Protein AF-A0A699JVH4-F1 (afdb_monomer)

Mean predicted aligned error: 3.65 Å

InterPro domains:
  IPR008584 CXXC motif containing zinc binding protein, eukaryotic [PF05907] (1-90)
  IPR008584 CXXC motif containing zinc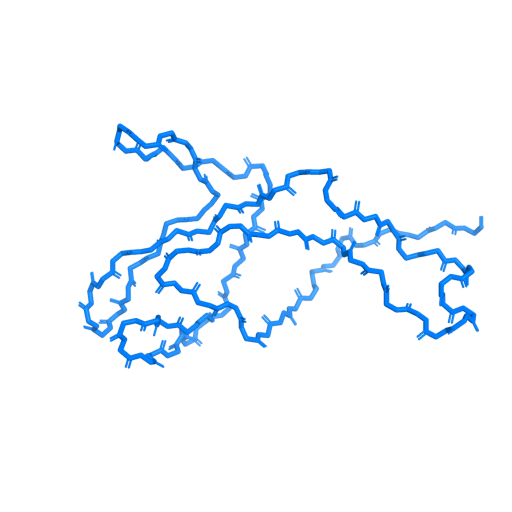 binding protein, eukaryotic [PTHR12857] (1-90)

Organism: Tanacetum cinerariifolium (NCBI:txid118510)

Foldseek 3Di:
DAFPVPRDDDPDDDDWDQPAWDQDVVPGIAGDWDADPPPRDIWGKHWDPPPFDDDDPVCVVVVHDTRHTDIDIGRDDDDDDDDDDDDDDDD

Sequence (91 aa):
LKCESCGELTDKETCVSLNEKVDLPKRGVTNLVQKCKFCKREGTVTMIPNRGFPLTRGYSDAGKFAPLMAFDCRGFEPLEYAFSSDWEAQA

Solvent-accessible surface area (backbone atoms only — not comparable to full-atom values): 5990 Å² total; per-residue (Å²): 76,30,30,72,85,78,64,52,65,54,94,60,91,81,87,79,49,87,87,43,76,40,84,39,91,97,70,55,72,32,33,40,81,48,65,41,88,81,86,59,52,69,25,40,41,28,69,46,82,91,62,37,49,82,81,44,69,75,34,57,79,65,74,47,88,58,58,64,70,42,70,56,60,40,57,42,44,79,82,77,87,82,83,75,93,83,79,84,88,84,134

Structure (mmCIF, N/CA/C/O backbone):
data_AF-A0A699JVH4-F1
#
_entry.id   AF-A0A699JVH4-F1
#
loop_
_atom_site.group_PDB
_atom_site.id
_atom_site.type_symbol
_atom_site.label_ato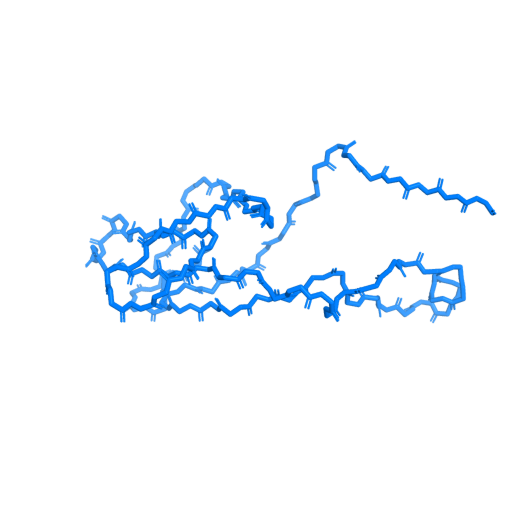m_id
_atom_site.label_alt_id
_atom_site.label_comp_id
_atom_site.label_asym_id
_atom_site.label_entity_id
_atom_site.label_seq_id
_atom_site.pdbx_PDB_ins_code
_atom_site.Cartn_x
_atom_site.Cartn_y
_atom_site.Cartn_z
_atom_site.occupancy
_atom_site.B_iso_or_equiv
_atom_site.auth_seq_id
_atom_site.auth_comp_id
_atom_site.auth_asym_id
_atom_site.auth_atom_id
_atom_site.pdbx_PDB_model_num
ATOM 1 N N . LEU A 1 1 ? -8.450 0.086 -0.812 1.00 94.81 1 LEU A N 1
ATOM 2 C CA . LEU A 1 1 ? -8.237 -0.905 0.273 1.00 94.81 1 LEU A CA 1
ATOM 3 C C . LEU A 1 1 ? -9.561 -1.595 0.562 1.00 94.81 1 LEU A C 1
ATOM 5 O O . LEU A 1 1 ? -10.580 -0.915 0.607 1.00 94.81 1 LEU A O 1
ATOM 9 N N . LYS A 1 2 ? -9.560 -2.912 0.763 1.00 97.31 2 LYS A N 1
ATOM 10 C CA . LYS A 1 2 ? -10.746 -3.704 1.111 1.00 97.31 2 LYS A CA 1
ATOM 11 C C . LYS A 1 2 ? -10.698 -4.084 2.580 1.00 97.31 2 LYS A C 1
ATOM 13 O O . LYS A 1 2 ? -9.702 -4.642 3.023 1.00 97.31 2 LYS A O 1
ATOM 18 N N . CYS A 1 3 ? -11.751 -3.806 3.338 1.00 98.06 3 CYS A N 1
ATOM 19 C CA . CYS A 1 3 ? -11.846 -4.256 4.721 1.00 98.06 3 CYS A CA 1
ATOM 20 C C . CYS A 1 3 ? -11.991 -5.781 4.762 1.00 98.06 3 CYS A C 1
ATOM 22 O O . CYS A 1 3 ? -12.983 -6.324 4.281 1.00 98.06 3 CYS A O 1
ATOM 24 N N . GLU A 1 4 ? -11.051 -6.472 5.402 1.00 98.00 4 GLU A N 1
ATOM 25 C CA . GLU A 1 4 ? -11.071 -7.940 5.503 1.00 98.00 4 GLU A CA 1
ATOM 26 C C . GLU A 1 4 ? -12.242 -8.452 6.355 1.00 98.00 4 GLU A C 1
ATOM 28 O O . GLU A 1 4 ? -12.649 -9.602 6.243 1.00 98.00 4 GLU A O 1
ATOM 33 N N . SER A 1 5 ? -12.813 -7.593 7.206 1.00 97.75 5 SER A N 1
ATOM 34 C CA . SER A 1 5 ? -13.902 -7.976 8.106 1.00 97.75 5 SER A CA 1
ATOM 35 C C . SER A 1 5 ? -15.295 -7.906 7.492 1.00 97.75 5 SER A C 1
ATOM 37 O O . SER A 1 5 ? -16.178 -8.606 7.979 1.00 97.75 5 SER A O 1
ATOM 39 N N . CYS A 1 6 ? -15.541 -7.008 6.539 1.00 98.00 6 CYS A N 1
ATOM 40 C CA . CYS A 1 6 ? -16.885 -6.788 5.990 1.00 98.00 6 CYS A CA 1
ATOM 41 C C . CYS A 1 6 ? -16.911 -6.611 4.468 1.00 98.00 6 CYS A C 1
ATOM 43 O O . CYS A 1 6 ? -17.981 -6.403 3.913 1.00 98.00 6 CYS A O 1
ATOM 45 N N . GLY A 1 7 ? -15.755 -6.658 3.800 1.00 97.44 7 GLY A N 1
ATOM 46 C CA . GLY A 1 7 ? -15.635 -6.529 2.347 1.00 97.44 7 GLY A CA 1
ATOM 47 C C . GLY A 1 7 ? -15.700 -5.099 1.806 1.00 97.44 7 GLY A C 1
ATOM 48 O O . GLY A 1 7 ?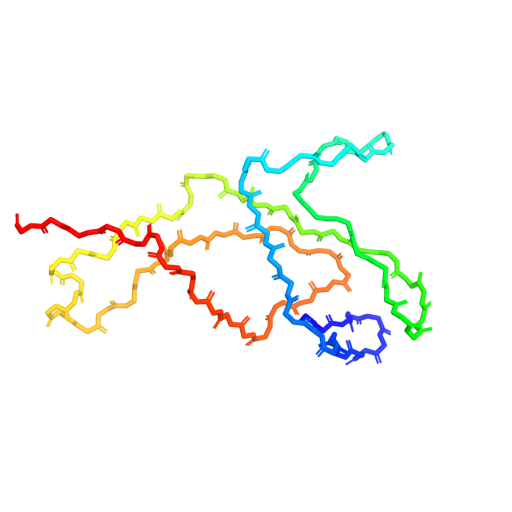 -15.487 -4.910 0.616 1.00 97.44 7 GLY A O 1
ATOM 49 N N . GLU A 1 8 ? -15.948 -4.097 2.654 1.00 97.75 8 GLU A N 1
ATOM 50 C CA . GLU A 1 8 ? -16.117 -2.706 2.214 1.00 97.75 8 GLU A CA 1
ATOM 51 C C . GLU A 1 8 ? -14.847 -2.160 1.550 1.00 97.75 8 GLU A C 1
ATOM 53 O O . GLU A 1 8 ? -13.752 -2.269 2.117 1.00 97.75 8 GLU A O 1
ATOM 58 N N . LEU A 1 9 ? -14.998 -1.534 0.382 1.00 96.19 9 LEU A N 1
ATOM 59 C CA . LEU A 1 9 ? -13.915 -0.856 -0.328 1.00 96.19 9 LEU A CA 1
ATOM 60 C C . LEU A 1 9 ? -13.823 0.607 0.111 1.00 96.19 9 LEU A C 1
ATOM 62 O O . LEU A 1 9 ? -14.836 1.271 0.298 1.00 96.19 9 LEU A O 1
ATOM 66 N N . THR A 1 10 ? -12.611 1.139 0.276 1.00 91.88 10 THR A N 1
ATOM 67 C CA . THR A 1 10 ? -12.460 2.583 0.485 1.00 91.88 10 THR A CA 1
ATOM 68 C C . THR A 1 10 ? -12.838 3.383 -0.758 1.00 91.88 10 THR A C 1
ATOM 70 O O . THR A 1 10 ? -12.273 3.160 -1.821 1.00 91.88 10 THR A O 1
ATOM 73 N N . ASP A 1 11 ? -13.700 4.391 -0.579 1.00 88.88 11 ASP A N 1
ATOM 74 C CA . ASP A 1 11 ? -14.142 5.300 -1.656 1.00 88.88 11 ASP A CA 1
ATOM 75 C C . ASP A 1 11 ? -13.023 6.156 -2.265 1.00 88.88 11 ASP A C 1
ATOM 77 O O . ASP A 1 11 ? -13.160 6.669 -3.370 1.00 88.88 11 ASP A O 1
ATOM 81 N N . LYS A 1 12 ? -11.960 6.415 -1.494 1.00 90.19 12 LYS A N 1
ATOM 82 C CA . LYS A 1 12 ? -10.862 7.307 -1.877 1.00 90.19 12 LYS A CA 1
ATOM 83 C C . LYS A 1 12 ? -9.545 6.553 -1.892 1.00 90.19 12 LYS A C 1
ATOM 85 O O . LYS A 1 12 ? -9.323 5.653 -1.075 1.00 90.19 12 LYS A O 1
ATOM 90 N N . GLU A 1 13 ? -8.658 7.004 -2.770 1.00 90.62 13 GLU A N 1
ATOM 91 C CA . GLU A 1 13 ? -7.258 6.608 -2.756 1.00 90.62 13 GLU A CA 1
ATOM 92 C C . GLU A 1 13 ? -6.648 6.863 -1.377 1.00 90.62 13 GLU A C 1
ATOM 94 O O . GLU A 1 13 ? -6.981 7.822 -0.675 1.00 90.62 13 GLU A O 1
ATOM 99 N N . THR A 1 14 ? -5.785 5.946 -0.962 1.00 92.38 14 THR A N 1
ATOM 100 C CA . THR A 1 14 ? -5.097 6.002 0.323 1.00 92.38 14 THR A CA 1
ATOM 101 C C . THR A 1 14 ? -3.608 5.974 0.037 1.00 92.38 14 THR A C 1
ATOM 103 O O . THR A 1 14 ? -3.110 4.999 -0.521 1.00 92.38 14 THR A O 1
ATOM 106 N N . CYS A 1 15 ? -2.919 7.055 0.389 1.00 92.06 15 CYS A N 1
ATOM 107 C CA . CYS A 1 15 ? -1.472 7.149 0.268 1.00 92.06 15 CYS A CA 1
ATOM 108 C C . CYS A 1 15 ? -0.818 6.634 1.555 1.00 92.06 15 CYS A C 1
ATOM 110 O O . CYS A 1 15 ? -1.347 6.847 2.645 1.00 92.06 15 CYS A O 1
ATOM 112 N N . VAL A 1 16 ? 0.318 5.954 1.420 1.00 92.00 16 VAL A N 1
ATOM 113 C CA . VAL A 1 16 ? 1.151 5.510 2.539 1.00 92.00 16 VAL A CA 1
ATOM 114 C C . VAL A 1 16 ? 2.607 5.812 2.206 1.00 92.00 16 VAL A C 1
ATOM 116 O O . VAL A 1 16 ? 3.053 5.572 1.083 1.00 92.00 16 VAL A O 1
ATOM 119 N N . SER A 1 17 ? 3.345 6.355 3.172 1.00 91.94 17 SER A N 1
ATOM 120 C CA . SER A 1 17 ? 4.753 6.725 3.011 1.00 91.94 17 SER A CA 1
ATOM 121 C C . SER A 1 17 ? 5.614 6.106 4.103 1.00 91.94 17 SER A C 1
ATOM 123 O O . SER A 1 17 ? 5.214 6.036 5.264 1.00 91.94 17 SER A O 1
ATOM 125 N N . LEU A 1 18 ? 6.840 5.708 3.750 1.00 91.75 18 LEU A N 1
ATOM 126 C CA . LEU A 1 18 ? 7.794 5.118 4.694 1.00 91.75 18 LEU A CA 1
ATOM 127 C C . LEU A 1 18 ? 8.220 6.119 5.784 1.00 91.75 18 LEU A C 1
ATOM 129 O O . LEU A 1 18 ? 8.584 5.718 6.890 1.00 91.75 18 LEU A O 1
ATOM 133 N N . ASN A 1 19 ? 8.160 7.416 5.470 1.00 91.62 19 ASN A N 1
ATOM 134 C CA . ASN A 1 19 ? 8.498 8.497 6.395 1.00 91.62 19 ASN A CA 1
ATOM 135 C C . ASN A 1 19 ? 7.367 8.805 7.384 1.00 91.62 19 ASN A C 1
ATOM 137 O O . ASN A 1 19 ? 7.624 9.392 8.436 1.00 91.62 19 ASN A O 1
ATOM 141 N N . GLU A 1 20 ? 6.133 8.419 7.063 1.00 93.88 20 GLU A N 1
ATOM 142 C CA . GLU A 1 20 ? 4.993 8.601 7.953 1.00 93.88 20 GLU A CA 1
ATOM 143 C C . GLU A 1 20 ? 5.048 7.568 9.078 1.00 93.88 20 GLU A C 1
ATOM 145 O O . GLU A 1 20 ? 5.256 6.379 8.838 1.00 93.88 20 GLU A O 1
ATOM 150 N N . LYS A 1 21 ? 4.898 8.028 10.322 1.00 94.81 21 LYS A N 1
ATOM 151 C CA . LYS A 1 21 ? 4.947 7.189 11.519 1.00 94.81 21 LYS A CA 1
ATOM 152 C C . LYS A 1 21 ? 3.757 7.506 12.404 1.00 94.81 21 LYS A C 1
ATOM 154 O O . LYS A 1 21 ? 3.583 8.644 12.830 1.00 94.81 21 LYS A O 1
ATOM 159 N N . VAL A 1 22 ? 2.976 6.478 12.701 1.00 96.62 22 VAL A N 1
ATOM 160 C CA . VAL A 1 22 ? 1.823 6.533 13.592 1.00 96.62 22 VAL A CA 1
ATOM 161 C C . VAL A 1 22 ? 2.086 5.606 14.771 1.00 96.62 22 VAL A C 1
ATOM 163 O O . VAL A 1 22 ? 2.297 4.403 14.592 1.00 96.62 22 VAL A O 1
ATOM 166 N N . ASP A 1 23 ? 2.079 6.166 15.978 1.00 95.69 23 ASP A N 1
ATOM 167 C CA . ASP A 1 23 ? 2.258 5.395 17.205 1.00 95.69 23 ASP A CA 1
ATOM 168 C C . ASP A 1 23 ? 1.024 4.534 17.486 1.00 95.69 23 ASP A C 1
ATOM 170 O O . ASP A 1 23 ? -0.108 5.018 17.553 1.00 95.69 23 ASP A O 1
ATOM 174 N N . LEU A 1 24 ? 1.251 3.241 17.704 1.00 92.00 24 LEU A N 1
ATOM 175 C CA . LEU A 1 24 ? 0.227 2.307 18.142 1.00 92.00 24 LEU A CA 1
ATOM 176 C C . LEU A 1 24 ? 0.379 2.054 19.645 1.00 92.00 24 LEU A C 1
ATOM 178 O O . LEU A 1 24 ? 1.412 1.521 20.077 1.00 92.00 24 LEU A O 1
ATOM 182 N N . PRO A 1 25 ? -0.654 2.333 20.462 1.00 88.56 25 PRO A N 1
ATOM 183 C CA . PRO A 1 25 ? -0.601 2.078 21.895 1.00 88.56 25 PRO A CA 1
ATOM 184 C C . PRO A 1 25 ? -0.193 0.629 22.191 1.00 88.56 25 PRO A C 1
ATOM 186 O O . PRO A 1 25 ? -0.915 -0.316 21.870 1.00 88.56 25 PRO A O 1
ATOM 189 N N . LYS A 1 26 ? 0.981 0.455 22.816 1.00 83.62 26 LYS A N 1
ATOM 190 C CA . LYS A 1 26 ? 1.565 -0.846 23.206 1.00 83.62 26 LYS A CA 1
ATOM 191 C C . LYS A 1 26 ? 1.899 -1.804 22.048 1.00 83.62 26 LYS A C 1
ATOM 193 O O . LYS A 1 26 ? 2.194 -2.967 22.311 1.00 83.62 26 LYS A O 1
ATOM 198 N N . ARG A 1 27 ? 1.841 -1.363 20.786 1.00 82.38 27 ARG A N 1
ATOM 199 C CA . ARG A 1 27 ? 2.052 -2.225 19.601 1.00 82.38 27 ARG A CA 1
ATOM 200 C C . ARG A 1 27 ? 3.123 -1.709 18.635 1.00 82.38 27 ARG A C 1
ATOM 202 O O . ARG A 1 27 ? 3.296 -2.290 17.570 1.00 82.38 27 ARG A O 1
ATOM 209 N N . GLY A 1 28 ? 3.867 -0.674 19.024 1.00 90.75 28 GLY A N 1
ATOM 210 C CA . GLY A 1 28 ? 4.971 -0.121 18.239 1.00 90.75 28 GLY A CA 1
ATOM 211 C C . GLY A 1 28 ? 4.515 1.004 17.316 1.00 90.75 28 GLY A C 1
ATOM 212 O O . GLY A 1 28 ? 3.677 1.809 17.703 1.00 90.75 28 GLY A O 1
ATOM 213 N N . VAL A 1 29 ? 5.079 1.058 16.111 1.00 94.94 29 VAL A N 1
ATOM 214 C CA . VAL A 1 29 ? 4.836 2.114 15.118 1.00 94.94 29 VAL A CA 1
ATOM 215 C C . VAL A 1 29 ? 4.354 1.477 13.816 1.00 94.94 29 VAL A C 1
ATOM 217 O O . VAL A 1 29 ? 4.819 0.400 13.442 1.00 94.94 29 VAL A O 1
ATOM 220 N N . THR A 1 30 ? 3.430 2.140 13.129 1.00 97.06 30 THR A N 1
ATOM 221 C CA . THR A 1 30 ? 2.966 1.786 11.778 1.00 97.06 30 THR A CA 1
ATOM 222 C C . THR A 1 30 ? 3.036 3.006 10.858 1.00 97.06 30 THR A C 1
ATOM 224 O O . THR A 1 30 ? 3.391 4.091 11.314 1.00 97.06 30 THR A O 1
ATOM 227 N N . ASN A 1 31 ? 2.721 2.850 9.573 1.00 97.06 31 ASN A N 1
ATOM 228 C CA . ASN A 1 31 ? 2.702 3.962 8.616 1.00 97.06 31 ASN A CA 1
ATOM 229 C C . ASN A 1 31 ? 1.284 4.489 8.376 1.00 97.06 31 ASN A C 1
ATOM 231 O O . ASN A 1 31 ? 1.119 5.647 8.022 1.00 97.06 31 ASN A O 1
ATOM 235 N N . LEU A 1 32 ? 0.262 3.659 8.600 1.00 96.31 32 LEU A N 1
ATOM 236 C CA . LEU A 1 32 ? -1.135 4.034 8.425 1.00 96.31 32 LEU A CA 1
ATOM 237 C C . LEU A 1 32 ? -2.019 3.280 9.421 1.00 96.31 32 LEU A C 1
ATOM 239 O O . LEU A 1 32 ? -1.937 2.056 9.540 1.00 96.31 32 LEU A O 1
ATOM 243 N N . VAL A 1 33 ? -2.924 4.011 10.070 1.00 96.00 33 VAL A N 1
ATOM 244 C CA . VAL A 1 33 ? -4.061 3.456 10.813 1.00 96.00 33 VAL A CA 1
ATOM 245 C C . VAL A 1 33 ? -5.335 3.865 10.096 1.00 96.00 33 VAL A C 1
ATOM 247 O O . VAL A 1 33 ? -5.559 5.046 9.836 1.00 96.00 33 VAL A O 1
ATOM 250 N N . GLN A 1 34 ? -6.188 2.894 9.788 1.00 95.00 34 GLN A N 1
ATOM 251 C CA . GLN A 1 34 ? -7.424 3.135 9.060 1.00 95.00 34 GLN A CA 1
ATOM 252 C C . GLN A 1 34 ? -8.615 2.503 9.764 1.00 95.00 34 GLN A C 1
ATOM 254 O O . GLN A 1 34 ? -8.5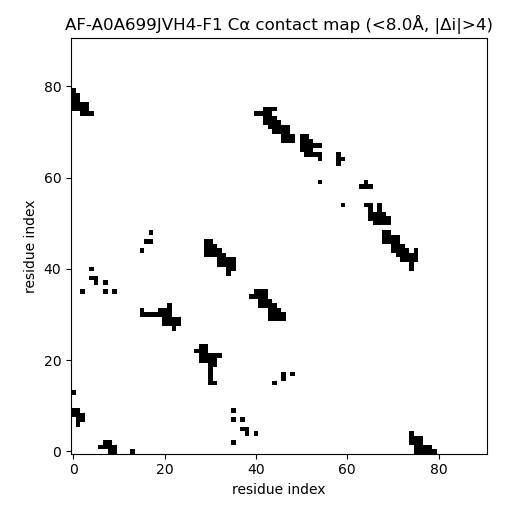83 1.344 10.171 1.00 95.00 34 GLN A O 1
ATOM 259 N N . LYS A 1 35 ? -9.716 3.253 9.840 1.00 96.12 35 LYS A N 1
ATOM 260 C CA . LYS A 1 35 ? -10.995 2.773 10.360 1.00 96.12 35 LYS A CA 1
ATOM 261 C C . LYS A 1 35 ? -11.989 2.560 9.225 1.00 96.12 35 LYS A C 1
ATOM 263 O O . LYS A 1 35 ? -12.248 3.470 8.439 1.00 96.12 35 LYS A O 1
ATOM 268 N N . CYS A 1 36 ? -12.584 1.372 9.155 1.00 96.75 36 CYS A N 1
ATOM 269 C CA . CYS A 1 36 ? -13.615 1.058 8.171 1.00 96.75 36 CYS A CA 1
ATOM 270 C C . CYS A 1 36 ? -14.831 1.967 8.391 1.00 96.75 36 CYS A C 1
ATOM 272 O O . CYS A 1 36 ? -15.373 2.036 9.499 1.00 96.75 36 CYS A O 1
ATOM 274 N N . LYS A 1 37 ? -15.295 2.647 7.338 1.00 95.38 37 LYS A N 1
ATOM 275 C CA . LYS A 1 37 ? -16.469 3.524 7.438 1.00 95.38 37 LYS A CA 1
ATOM 276 C C . LYS A 1 37 ? -17.755 2.749 7.720 1.00 95.38 37 LYS A C 1
ATOM 278 O O . LYS A 1 37 ? -18.613 3.287 8.418 1.00 95.38 37 LYS A O 1
ATOM 283 N N . PHE A 1 38 ? -17.851 1.504 7.256 1.00 96.62 38 PHE A N 1
ATOM 284 C CA . PHE A 1 38 ? -19.006 0.638 7.468 1.00 96.62 38 PHE A CA 1
ATOM 285 C C . PHE A 1 38 ? -18.967 -0.044 8.846 1.00 96.62 38 PHE A C 1
ATOM 287 O O . PHE A 1 38 ? -19.627 0.413 9.778 1.00 96.62 38 PHE A O 1
ATOM 294 N N . CYS A 1 39 ? -18.132 -1.074 9.027 1.00 97.56 39 CYS A N 1
ATOM 295 C CA . CYS A 1 39 ? -18.121 -1.892 10.250 1.00 97.56 39 CYS A CA 1
ATOM 296 C C . CYS A 1 39 ? -17.331 -1.292 11.426 1.00 97.56 39 CYS A C 1
ATOM 298 O O . CYS A 1 39 ? -17.246 -1.904 12.488 1.00 97.56 39 CYS A O 1
ATOM 300 N N . LYS A 1 40 ? -16.720 -0.110 11.249 1.00 97.38 40 LYS A N 1
ATOM 301 C CA . LYS A 1 40 ? -1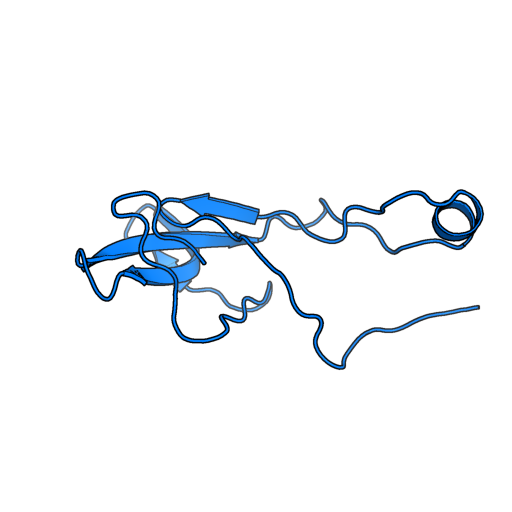5.929 0.613 12.266 1.00 97.38 40 LYS A CA 1
ATOM 302 C C . LYS A 1 40 ? -14.678 -0.112 12.771 1.00 97.38 40 LYS A C 1
ATOM 304 O O . LYS A 1 40 ? -14.015 0.419 13.661 1.00 97.38 40 LYS A O 1
ATOM 309 N N . ARG A 1 41 ? -14.323 -1.266 12.199 1.00 96.88 41 ARG A N 1
ATOM 310 C CA . ARG A 1 41 ? -13.087 -1.984 12.525 1.00 96.88 41 ARG A CA 1
ATOM 311 C C . ARG A 1 41 ? -11.869 -1.156 12.137 1.00 96.88 41 ARG A C 1
ATOM 313 O O . ARG A 1 41 ? -11.841 -0.559 11.063 1.00 96.88 41 ARG A O 1
ATOM 320 N N . GLU A 1 42 ? -10.884 -1.136 13.020 1.00 96.00 42 GLU A N 1
ATOM 321 C CA . GLU A 1 42 ? -9.594 -0.501 12.784 1.00 96.00 42 GLU A CA 1
ATOM 322 C C . GLU A 1 42 ? -8.585 -1.530 12.270 1.00 96.00 42 GLU A C 1
ATOM 324 O O . GLU A 1 42 ? -8.594 -2.688 12.699 1.00 9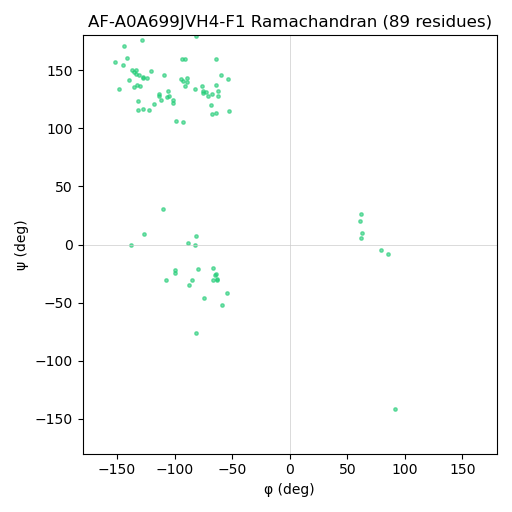6.00 42 GLU A O 1
ATOM 329 N N . GLY A 1 43 ? -7.739 -1.103 11.343 1.00 96.00 43 GLY A N 1
ATOM 330 C CA . GLY A 1 43 ? -6.653 -1.885 10.778 1.00 96.00 43 GLY A CA 1
ATOM 331 C C . GLY A 1 43 ? -5.440 -1.010 10.492 1.00 96.00 43 GLY A C 1
ATOM 332 O O . GLY A 1 43 ? -5.500 0.216 10.603 1.00 96.00 43 GLY A O 1
ATOM 333 N N . THR A 1 44 ? -4.329 -1.651 10.149 1.00 96.88 44 THR A N 1
ATOM 334 C CA . THR A 1 44 ? -3.028 -0.991 9.999 1.00 96.88 44 THR A CA 1
ATOM 335 C C . THR A 1 44 ? -2.338 -1.419 8.715 1.00 96.88 44 THR A C 1
ATOM 337 O O . THR A 1 44 ? -2.491 -2.568 8.290 1.00 96.88 44 THR A O 1
ATOM 340 N N . VAL A 1 45 ? -1.532 -0.525 8.146 1.00 96.75 45 VAL A N 1
ATOM 341 C CA . VAL A 1 45 ? -0.612 -0.836 7.045 1.00 96.75 45 VAL A CA 1
ATOM 342 C C . VAL A 1 45 ? 0.781 -0.351 7.431 1.00 96.75 45 VAL A C 1
ATOM 344 O O . VAL A 1 45 ? 1.009 0.847 7.608 1.00 96.75 45 VAL A O 1
ATOM 347 N N . THR A 1 46 ? 1.717 -1.290 7.558 1.00 96.56 46 THR A N 1
ATOM 348 C CA . THR A 1 46 ? 3.123 -1.011 7.871 1.00 96.56 46 THR A CA 1
ATOM 349 C C . THR A 1 46 ? 3.988 -1.341 6.661 1.00 96.56 46 THR A C 1
ATOM 351 O O . THR A 1 46 ? 3.976 -2.469 6.176 1.00 96.56 46 THR A O 1
ATOM 354 N N . MET A 1 47 ? 4.770 -0.381 6.182 1.00 95.94 47 MET A N 1
ATOM 355 C CA . MET A 1 47 ? 5.751 -0.590 5.122 1.00 95.94 47 MET A CA 1
ATOM 356 C C . MET A 1 47 ? 6.971 -1.331 5.671 1.00 95.94 47 MET A C 1
ATOM 358 O O . MET A 1 47 ? 7.526 -0.961 6.706 1.00 95.94 47 MET A O 1
ATOM 362 N N . ILE A 1 48 ? 7.410 -2.373 4.966 1.00 95.31 48 ILE A N 1
ATOM 363 C CA . ILE A 1 48 ? 8.583 -3.165 5.339 1.00 95.31 48 ILE A CA 1
ATOM 364 C C . ILE A 1 48 ? 9.777 -2.667 4.509 1.00 95.31 48 ILE A C 1
ATOM 366 O O . ILE A 1 48 ? 9.845 -2.958 3.309 1.00 95.31 48 ILE A O 1
ATOM 370 N N . PRO A 1 49 ? 10.728 -1.926 5.108 1.00 93.50 49 PRO A N 1
ATOM 371 C CA . PRO A 1 49 ? 11.882 -1.414 4.378 1.00 93.50 49 PRO A CA 1
ATOM 372 C C . PRO A 1 49 ? 12.770 -2.556 3.867 1.00 93.50 49 PRO A C 1
ATOM 374 O O . PRO A 1 49 ? 12.743 -3.674 4.385 1.00 93.50 49 PRO A O 1
ATOM 377 N N . ASN A 1 50 ? 13.595 -2.261 2.859 1.00 92.62 50 ASN A N 1
ATOM 378 C CA . ASN A 1 50 ? 14.601 -3.176 2.298 1.00 92.62 50 ASN A CA 1
ATOM 379 C C . ASN A 1 50 ? 14.043 -4.477 1.683 1.00 92.62 50 ASN A C 1
ATOM 381 O O . ASN A 1 50 ? 14.767 -5.460 1.542 1.00 92.62 50 ASN A O 1
ATOM 385 N N . ARG A 1 51 ? 12.754 -4.506 1.323 1.00 94.00 51 ARG A N 1
ATOM 386 C CA . ARG A 1 51 ? 12.136 -5.619 0.576 1.00 94.00 51 ARG A CA 1
ATOM 387 C C . ARG A 1 51 ? 12.002 -5.349 -0.918 1.00 94.00 51 ARG A C 1
ATOM 389 O O . ARG A 1 51 ? 11.873 -6.296 -1.686 1.00 94.00 51 ARG A O 1
ATOM 396 N N . GLY A 1 52 ? 12.003 -4.077 -1.296 1.00 92.88 52 GLY A N 1
ATOM 397 C CA . GLY A 1 52 ? 11.892 -3.641 -2.676 1.00 92.88 52 GLY A CA 1
ATOM 398 C C . GLY A 1 52 ? 13.237 -3.407 -3.349 1.00 92.88 52 GLY A C 1
ATOM 399 O O . GLY A 1 52 ? 14.235 -3.169 -2.667 1.00 92.88 52 GLY A O 1
ATOM 400 N N . PHE A 1 53 ? 13.254 -3.427 -4.679 1.00 93.25 53 PHE A N 1
ATOM 401 C CA . PHE A 1 53 ? 14.405 -3.005 -5.475 1.00 93.25 53 PHE A CA 1
ATOM 402 C C . PHE A 1 53 ? 13.980 -2.319 -6.784 1.00 93.25 53 PHE A C 1
ATOM 404 O O . PHE A 1 53 ? 12.888 -2.598 -7.285 1.00 93.25 53 PHE A O 1
ATOM 411 N N . PRO A 1 54 ? 14.822 -1.434 -7.357 1.00 93.44 54 PRO A N 1
ATOM 412 C CA . PRO A 1 54 ? 14.507 -0.743 -8.603 1.00 93.44 54 PRO A CA 1
ATOM 413 C C . PRO A 1 54 ? 14.274 -1.709 -9.767 1.00 93.44 54 PRO A C 1
ATOM 415 O O . PRO A 1 54 ? 14.956 -2.731 -9.893 1.00 93.44 54 PRO A O 1
ATOM 418 N N . LEU A 1 55 ? 13.359 -1.353 -10.668 1.00 94.38 55 LEU A N 1
ATOM 419 C CA . LEU A 1 55 ? 13.220 -2.055 -11.938 1.00 94.38 55 LEU A CA 1
ATOM 420 C C . LEU A 1 55 ? 14.468 -1.796 -12.791 1.00 94.38 55 LEU A C 1
ATOM 422 O O . LEU A 1 55 ? 14.712 -0.678 -13.232 1.00 94.38 55 LEU A O 1
ATOM 426 N N . THR A 1 56 ? 15.265 -2.838 -13.020 1.00 94.62 56 THR A N 1
ATOM 427 C CA . THR A 1 56 ? 16.479 -2.740 -13.840 1.00 94.62 56 THR A CA 1
ATOM 428 C C . THR A 1 56 ? 16.191 -3.057 -15.303 1.00 94.62 56 THR A C 1
ATOM 430 O O . THR A 1 56 ? 15.234 -3.767 -15.625 1.00 94.62 56 THR A O 1
ATOM 433 N N . ARG A 1 57 ? 17.078 -2.611 -16.201 1.00 94.06 57 ARG A N 1
ATOM 434 C CA . ARG A 1 57 ? 16.999 -2.929 -17.633 1.00 94.06 57 ARG A CA 1
ATOM 435 C C . ARG A 1 57 ? 16.935 -4.434 -17.900 1.00 94.06 57 ARG A C 1
ATOM 437 O O . ARG A 1 57 ? 16.092 -4.874 -18.663 1.00 94.06 57 ARG A O 1
ATOM 444 N N . GLY A 1 58 ? 17.731 -5.236 -17.189 1.00 95.12 58 GLY A N 1
ATOM 445 C CA . GLY A 1 58 ? 17.690 -6.696 -17.321 1.00 95.12 58 GLY A CA 1
ATOM 446 C C . GLY A 1 58 ? 16.350 -7.327 -16.914 1.00 95.12 58 GLY A C 1
ATOM 447 O O . GLY A 1 58 ? 15.970 -8.350 -17.474 1.00 95.12 58 GLY A O 1
ATOM 448 N N . TYR A 1 59 ? 15.614 -6.730 -15.969 1.00 96.31 59 TYR A N 1
ATOM 449 C CA . TYR A 1 59 ? 14.251 -7.168 -15.641 1.00 96.31 59 TYR A CA 1
ATOM 450 C C . TYR A 1 59 ? 13.261 -6.742 -16.724 1.00 96.31 59 TYR A C 1
ATOM 452 O O . TYR A 1 59 ? 12.472 -7.570 -17.174 1.00 96.31 59 TYR A O 1
ATOM 460 N N . SER A 1 60 ? 13.347 -5.484 -17.163 1.00 93.94 60 SER A N 1
ATOM 461 C CA . SER A 1 60 ? 12.497 -4.924 -18.215 1.00 93.94 60 SER A CA 1
ATOM 462 C C . SER A 1 60 ? 12.627 -5.704 -19.527 1.00 93.94 60 SER A C 1
ATOM 464 O O . SER A 1 60 ? 11.628 -6.186 -20.056 1.00 93.94 60 SER A O 1
ATOM 466 N N . ASP A 1 61 ? 13.855 -5.911 -20.007 1.00 96.12 61 ASP A N 1
ATOM 467 C CA . ASP A 1 61 ? 14.150 -6.626 -21.256 1.00 96.12 61 ASP A CA 1
ATOM 468 C C . ASP A 1 61 ? 13.697 -8.096 -21.194 1.00 96.12 61 ASP A C 1
ATOM 470 O O . ASP A 1 61 ? 13.322 -8.685 -22.205 1.00 96.12 61 ASP A O 1
ATOM 474 N N . ALA A 1 62 ? 13.690 -8.690 -19.995 1.00 97.19 62 ALA A N 1
ATOM 475 C CA . ALA A 1 62 ? 13.215 -10.051 -19.760 1.00 97.19 62 ALA A CA 1
ATOM 476 C C . ALA A 1 62 ? 11.706 -10.143 -19.457 1.00 97.19 62 ALA A C 1
ATOM 478 O O . ALA A 1 62 ? 11.226 -11.240 -19.163 1.00 97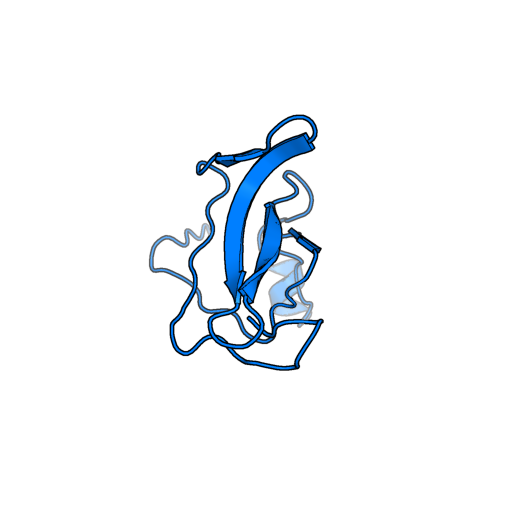.19 62 ALA A O 1
ATOM 479 N N . GLY A 1 63 ? 10.966 -9.026 -19.461 1.00 96.38 63 GLY A N 1
ATOM 480 C CA . GLY A 1 63 ? 9.541 -8.988 -19.108 1.00 96.38 63 GLY A CA 1
ATOM 481 C C . GLY A 1 63 ? 9.244 -9.414 -17.664 1.00 96.38 63 GLY A C 1
ATOM 482 O O . GLY A 1 63 ? 8.171 -9.945 -17.382 1.00 96.38 63 GLY A O 1
ATOM 483 N N . LYS A 1 64 ? 10.205 -9.246 -16.748 1.00 96.56 64 LYS A N 1
ATOM 484 C CA . LYS A 1 64 ? 10.094 -9.665 -15.345 1.00 96.56 64 LYS A CA 1
ATOM 485 C C . LYS A 1 64 ? 9.574 -8.539 -14.463 1.00 96.56 64 LYS A C 1
ATOM 487 O O . LYS A 1 64 ? 10.020 -7.399 -14.557 1.00 96.56 64 LYS A O 1
ATOM 492 N N . PHE A 1 65 ? 8.718 -8.897 -13.511 1.00 94.25 65 PHE A N 1
ATOM 493 C CA . PHE A 1 65 ? 8.293 -7.988 -12.451 1.00 94.25 65 PHE A CA 1
ATOM 494 C C . PHE A 1 65 ? 9.384 -7.819 -11.390 1.00 94.25 65 PHE A C 1
ATOM 496 O O . PHE A 1 65 ? 9.987 -8.798 -10.946 1.00 94.25 65 PHE A O 1
ATOM 503 N N . ALA A 1 66 ? 9.601 -6.577 -10.957 1.00 94.00 66 ALA A N 1
ATOM 504 C CA . ALA A 1 66 ? 10.422 -6.251 -9.798 1.00 94.00 66 ALA A CA 1
ATOM 505 C C . ALA A 1 66 ? 9.508 -5.939 -8.594 1.00 94.00 66 ALA A C 1
ATOM 507 O O . ALA A 1 66 ? 8.643 -5.069 -8.714 1.00 94.00 66 ALA A O 1
ATOM 508 N N . PRO A 1 67 ? 9.649 -6.614 -7.438 1.00 93.38 67 PRO A N 1
ATOM 509 C CA . PRO A 1 67 ? 8.996 -6.190 -6.207 1.00 93.38 67 PRO A CA 1
ATOM 510 C C . PRO A 1 67 ? 9.542 -4.822 -5.780 1.00 93.38 67 PRO A C 1
ATOM 512 O O . PRO A 1 67 ? 10.706 -4.695 -5.413 1.00 93.38 67 PRO A O 1
ATOM 515 N N . LEU A 1 68 ? 8.693 -3.794 -5.830 1.00 90.69 68 LEU A N 1
ATOM 516 C CA . LEU A 1 68 ? 9.066 -2.413 -5.496 1.00 90.69 68 LEU A CA 1
ATOM 517 C C . LEU A 1 68 ? 8.919 -2.098 -4.005 1.00 90.69 68 LEU A C 1
ATOM 519 O O . LEU A 1 68 ? 9.701 -1.327 -3.458 1.00 90.69 68 LEU A O 1
ATOM 523 N N . MET A 1 69 ? 7.916 -2.671 -3.340 1.00 91.44 69 MET A N 1
ATOM 524 C CA . MET A 1 69 ? 7.581 -2.403 -1.938 1.00 91.44 69 MET A CA 1
ATOM 525 C C . MET A 1 69 ? 6.914 -3.632 -1.312 1.00 91.44 69 MET A C 1
ATOM 527 O O . MET A 1 69 ? 6.337 -4.458 -2.019 1.00 91.44 69 MET A O 1
ATOM 531 N N . ALA A 1 70 ? 6.975 -3.743 0.016 1.00 94.69 70 ALA A N 1
ATOM 532 C CA . ALA A 1 70 ? 6.265 -4.767 0.779 1.00 94.69 70 ALA A CA 1
ATOM 533 C C . ALA A 1 70 ? 5.554 -4.141 1.982 1.00 94.69 70 ALA A C 1
ATOM 535 O O . ALA A 1 70 ? 6.059 -3.190 2.583 1.00 94.69 70 ALA A O 1
ATOM 536 N N . PHE A 1 71 ? 4.404 -4.704 2.345 1.00 95.81 71 PHE A N 1
ATOM 537 C CA . PHE A 1 71 ? 3.531 -4.189 3.395 1.00 95.81 71 PHE A CA 1
ATOM 538 C C . PHE A 1 71 ? 3.101 -5.325 4.340 1.00 95.81 71 PHE A C 1
ATOM 540 O O . PHE A 1 71 ? 2.772 -6.414 3.874 1.00 95.81 71 PHE A O 1
ATOM 547 N N . ASP A 1 72 ? 3.096 -5.073 5.653 1.00 96.12 72 ASP A N 1
ATOM 548 C CA . ASP A 1 72 ? 2.344 -5.851 6.651 1.00 96.12 72 ASP A CA 1
ATOM 549 C C . ASP A 1 72 ? 0.983 -5.168 6.831 1.00 96.12 72 ASP A C 1
ATOM 551 O O . ASP A 1 72 ? 0.884 -4.079 7.408 1.00 96.12 72 ASP A O 1
ATOM 555 N N . CYS A 1 73 ? -0.051 -5.792 6.275 1.00 97.00 73 CYS A N 1
ATOM 556 C CA . CYS A 1 73 ? -1.419 -5.298 6.293 1.00 97.00 73 CYS A CA 1
ATOM 557 C C . CYS A 1 73 ? -2.255 -6.114 7.281 1.00 97.00 73 CYS A C 1
ATOM 559 O O . CYS A 1 73 ? -2.239 -7.344 7.249 1.00 97.00 73 CYS A O 1
ATOM 561 N N . ARG A 1 74 ? -3.014 -5.438 8.152 1.00 96.81 74 ARG A N 1
ATOM 562 C CA . ARG A 1 74 ? -3.890 -6.093 9.138 1.00 96.81 74 ARG A CA 1
ATOM 563 C C . ARG A 1 74 ? -5.274 -5.468 9.121 1.00 96.81 74 ARG A C 1
ATOM 565 O O . ARG A 1 74 ? -5.420 -4.299 9.475 1.00 96.81 74 ARG A O 1
ATOM 572 N N . GLY A 1 75 ? -6.296 -6.239 8.753 1.00 97.00 75 GLY A N 1
ATOM 573 C CA . GLY A 1 75 ? -7.693 -5.792 8.709 1.00 97.00 75 GLY A CA 1
ATOM 574 C C . GLY A 1 75 ? -8.094 -5.087 7.409 1.00 97.00 75 GLY A C 1
ATOM 575 O O . GLY A 1 75 ? -9.287 -4.832 7.204 1.00 97.00 75 GLY A O 1
ATOM 576 N N . PHE A 1 76 ? -7.130 -4.802 6.530 1.00 97.19 76 PHE A N 1
ATOM 577 C CA . PHE A 1 76 ? -7.344 -4.253 5.195 1.00 97.19 76 PHE A CA 1
ATOM 578 C C . PHE A 1 76 ? -6.405 -4.903 4.182 1.00 97.19 76 PHE A C 1
ATOM 580 O O . PHE A 1 76 ? -5.230 -5.075 4.470 1.00 97.19 76 PHE A O 1
ATOM 587 N N . GLU A 1 77 ? -6.903 -5.161 2.978 1.00 96.25 77 GLU A N 1
ATOM 588 C CA . GLU A 1 77 ? -6.134 -5.706 1.858 1.00 96.25 77 GLU A CA 1
ATOM 589 C C . GLU A 1 77 ? -6.031 -4.662 0.722 1.00 96.25 77 GLU A C 1
ATOM 591 O O . GLU A 1 77 ? -7.053 -4.076 0.329 1.00 96.25 77 GLU A O 1
ATOM 596 N N . PRO A 1 78 ? -4.833 -4.373 0.183 1.00 95.25 78 PRO A N 1
ATOM 597 C CA . PRO A 1 78 ? -4.682 -3.584 -1.038 1.00 95.25 78 PRO A CA 1
ATOM 598 C C . PRO A 1 78 ? -5.105 -4.393 -2.265 1.00 95.25 78 PRO A C 1
ATOM 600 O O . PRO A 1 78 ? -4.687 -5.529 -2.439 1.00 95.25 78 PRO A O 1
ATOM 603 N N . LEU A 1 79 ? -5.939 -3.792 -3.117 1.00 94.00 79 LEU A N 1
ATOM 604 C CA . LEU A 1 79 ? -6.421 -4.415 -4.357 1.00 94.00 79 LEU A CA 1
ATOM 605 C C . LEU A 1 79 ? -5.793 -3.798 -5.608 1.00 94.00 79 LEU A C 1
ATOM 607 O O . LEU A 1 79 ? -5.623 -4.471 -6.614 1.00 94.00 79 LEU A O 1
ATOM 611 N N . GLU A 1 80 ? -5.460 -2.513 -5.531 1.00 93.31 80 GLU A N 1
ATOM 612 C CA . GLU A 1 80 ? -4.939 -1.713 -6.631 1.00 93.31 80 GLU A CA 1
ATOM 613 C C . GLU A 1 80 ? -3.861 -0.776 -6.089 1.00 93.31 80 GLU A C 1
ATOM 615 O O . GLU A 1 80 ? -3.794 -0.514 -4.881 1.00 93.31 80 GLU A O 1
ATOM 620 N N . TYR A 1 81 ? -3.019 -0.279 -6.989 1.00 91.62 81 TYR A N 1
ATOM 621 C CA . TYR A 1 81 ? -1.988 0.699 -6.683 1.00 91.62 81 TYR A CA 1
ATOM 622 C C . TYR A 1 81 ? -1.953 1.776 -7.765 1.00 91.62 81 TYR A C 1
ATOM 6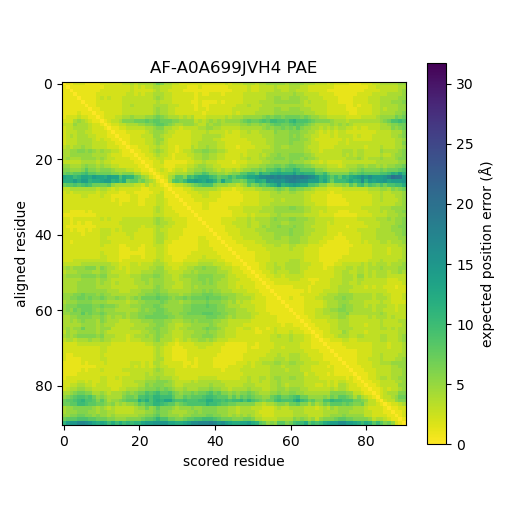24 O O . TYR A 1 81 ? -2.222 1.513 -8.936 1.00 91.62 81 TYR A O 1
ATOM 632 N N . ALA A 1 82 ? -1.568 2.980 -7.357 1.00 89.88 82 ALA A N 1
ATOM 633 C CA . ALA A 1 82 ? -1.270 4.091 -8.244 1.00 89.88 82 ALA A CA 1
ATOM 634 C C . ALA A 1 82 ? 0.117 4.635 -7.895 1.00 89.88 82 ALA A C 1
ATOM 636 O O . ALA A 1 82 ? 0.514 4.660 -6.728 1.00 89.88 82 ALA A O 1
ATOM 637 N N . PHE A 1 83 ? 0.863 5.046 -8.914 1.00 84.06 83 PHE A N 1
ATOM 638 C CA . PHE A 1 83 ? 2.163 5.680 -8.745 1.00 84.06 83 PHE A CA 1
ATOM 639 C C . PHE A 1 83 ? 1.998 7.203 -8.663 1.00 84.06 83 PHE A C 1
ATOM 641 O O . PHE A 1 83 ? 1.245 7.780 -9.444 1.00 84.06 83 PHE A O 1
ATOM 648 N N . SER A 1 84 ? 2.706 7.851 -7.730 1.00 82.88 84 SER A N 1
ATOM 649 C CA . SER A 1 84 ? 2.827 9.316 -7.685 1.00 82.88 84 SER A CA 1
ATOM 650 C C . SER A 1 84 ? 3.892 9.824 -8.670 1.00 82.88 84 SER A C 1
ATOM 652 O O . SER A 1 84 ? 4.521 9.040 -9.378 1.00 82.88 84 SER A O 1
ATOM 654 N N . SER A 1 85 ? 4.099 11.141 -8.733 1.00 81.94 85 SER A N 1
ATOM 655 C CA . SER A 1 85 ? 4.938 11.817 -9.733 1.00 81.94 85 SER A CA 1
ATOM 656 C C . SER A 1 85 ? 6.454 11.816 -9.474 1.00 81.94 85 SER A C 1
ATOM 658 O O . SER A 1 85 ? 7.178 12.458 -10.225 1.00 81.94 85 SER A O 1
ATOM 660 N N . ASP A 1 86 ? 6.959 11.097 -8.471 1.00 88.62 86 ASP A N 1
ATOM 661 C CA . ASP A 1 86 ? 8.332 11.289 -7.961 1.00 88.62 86 ASP A CA 1
ATOM 662 C C . ASP A 1 86 ? 9.279 10.116 -8.282 1.00 88.62 86 ASP A C 1
ATOM 664 O O . ASP A 1 86 ? 10.181 9.790 -7.510 1.00 88.62 86 ASP A O 1
ATOM 668 N N . TRP A 1 87 ? 9.056 9.435 -9.410 1.00 89.56 87 TRP A N 1
ATOM 669 C CA . TRP A 1 87 ? 9.918 8.338 -9.857 1.00 89.56 87 TRP A CA 1
ATOM 670 C C . TRP A 1 87 ? 11.147 8.859 -10.593 1.00 89.56 87 TRP A C 1
ATOM 672 O O . TRP A 1 87 ? 11.045 9.675 -11.507 1.00 89.56 87 TRP A O 1
ATOM 682 N N . GLU A 1 88 ? 12.306 8.311 -10.245 1.00 92.44 88 GLU A N 1
ATOM 683 C CA . GLU A 1 88 ? 13.575 8.607 -10.900 1.00 92.44 88 GLU A CA 1
ATOM 684 C C . GLU A 1 88 ? 14.055 7.410 -11.726 1.00 92.44 88 GLU A C 1
ATOM 686 O O . GLU A 1 88 ? 13.861 6.249 -11.357 1.00 92.44 88 GLU A O 1
ATOM 691 N N . ALA A 1 89 ? 14.718 7.701 -12.844 1.00 92.12 89 ALA A N 1
ATOM 692 C CA . ALA A 1 89 ? 15.366 6.711 -13.692 1.00 92.12 89 ALA A CA 1
ATOM 693 C C . ALA A 1 89 ? 16.763 7.198 -14.088 1.00 92.12 89 ALA A C 1
ATOM 695 O O . ALA A 1 89 ? 16.998 8.397 -14.238 1.00 92.12 89 ALA A O 1
ATOM 696 N N . GLN A 1 90 ? 17.686 6.258 -14.271 1.00 90.88 90 GLN A N 1
ATOM 697 C CA . GLN A 1 90 ? 19.051 6.516 -14.726 1.00 90.88 90 GLN A CA 1
ATOM 698 C C . GLN A 1 90 ? 19.380 5.565 -15.881 1.00 90.88 90 GLN A C 1
ATOM 700 O O . GLN A 1 90 ? 18.860 4.447 -15.926 1.00 90.88 90 GLN A O 1
ATOM 705 N N . ALA A 1 91 ? 20.187 6.052 -16.826 1.00 81.69 91 ALA A N 1
ATOM 706 C CA . ALA A 1 91 ? 20.599 5.322 -18.024 1.00 81.69 91 ALA A CA 1
ATOM 707 C C . ALA A 1 91 ? 21.762 4.360 -17.755 1.00 81.69 91 ALA A C 1
ATOM 709 O O . ALA A 1 91 ? 22.652 4.726 -16.954 1.00 81.69 91 ALA A O 1
#

Nearest PDB structures (foldseek):
  5zlq-assembly1_A  TM=9.037E-01  e=4.288E-05  Homo sapiens
  8p5d-as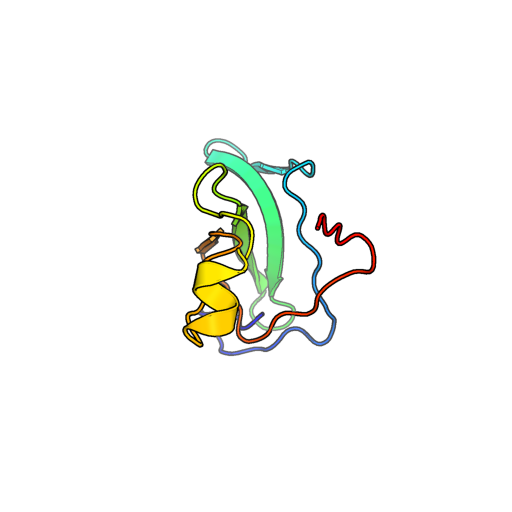sembly1_MD1  TM=7.395E-01  e=7.915E-03  Spraguea lophii 42_110
  6rm3-assembly1_SNN  TM=7.295E-01  e=2.301E-02  Vairimorpha necatrix
  1zso-assembly1_A  TM=7.863E-01  e=1.013E-01  Plasmodium falciparum
  7qep-assembly1_MD  TM=5.692E-01  e=4.418E-02  Encephalitozoon cuniculi GB-M1

Radius of gyration: 15.6 Å; Cα contacts (8 Å, |Δi|>4): 135; chains: 1; bounding box: 40×22×44 Å

pLDDT: mean 93.74, std 3.8, range [81.69, 98.06]

Secondary structure (DSSP, 8-state):
-EETTT-PBPSS-----TT--EEETTTEEESEEEE-TTT--EEEEEE-TTS-----HHHHHTTPPP----EEEESEE-------S------